Protein AF-A0A8S9MGI4-F1 (afdb_monomer)

Sequence (64 aa):
MSSSGGSTWKDNMITRYYDALRQVQFDKGKIKRIAEIMNIPKSEVQRESNKLNKVAKKNKKKGV

Secondary structure (DSSP, 8-state):
-------SS-HHHHHHHHHHHHHTTT-TTHHHHHHHHHTS-HHHHHHHHHHHHHHHHHHHTT--

Solvent-accessible surface area (backbone atoms only — not comparable to full-atom values): 3874 Å² total; per-residue (Å²): 133,84,83,73,84,65,67,90,63,51,70,71,54,51,50,52,50,53,56,40,45,66,77,34,68,88,50,94,54,38,58,57,54,37,15,63,76,69,71,49,58,47,70,55,48,50,53,45,51,54,49,52,52,51,49,55,53,49,52,66,67,64,52,130

Radius of gyration: 12.74 Å; Cα contacts (8 Å, |Δi|>4): 30; chains: 1; bounding box: 36×28×23 Å

Mean predicted aligned error: 7.31 Å

Structure (mmCIF, N/CA/C/O backbone):
data_AF-A0A8S9MGI4-F1
#
_entry.id   AF-A0A8S9MGI4-F1
#
loop_
_atom_site.group_PDB
_atom_site.id
_atom_site.type_symbol
_atom_site.label_atom_id
_atom_site.label_alt_id
_atom_site.label_comp_id
_atom_site.label_asym_id
_atom_site.label_entity_id
_atom_site.label_seq_id
_atom_site.pdbx_PDB_ins_code
_atom_site.Cartn_x
_atom_site.Cartn_y
_atom_site.Cartn_z
_atom_site.occupancy
_atom_site.B_iso_or_equiv
_atom_site.auth_seq_id
_atom_site.auth_comp_id
_atom_site.auth_asym_id
_atom_site.auth_atom_id
_atom_site.pdbx_PDB_model_num
ATOM 1 N N . MET A 1 1 ? 27.244 -2.303 -10.792 1.00 38.12 1 MET A N 1
ATOM 2 C CA . MET A 1 1 ? 25.839 -2.584 -11.164 1.00 38.12 1 ME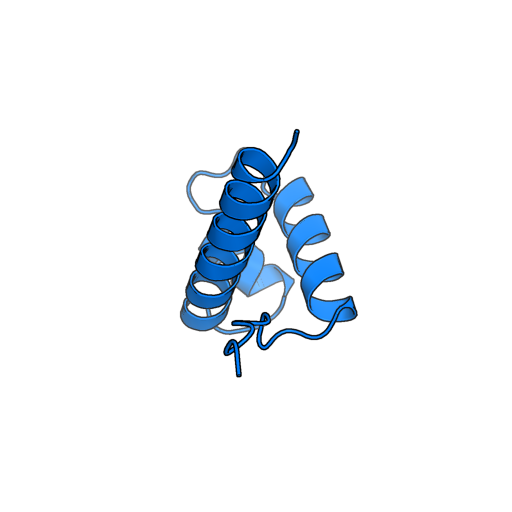T A CA 1
ATOM 3 C C . MET A 1 1 ? 24.929 -2.050 -10.067 1.00 38.12 1 MET A C 1
ATOM 5 O O . MET A 1 1 ? 24.992 -2.536 -8.947 1.00 38.12 1 MET A O 1
ATOM 9 N N . SER A 1 2 ? 24.170 -0.985 -10.328 1.00 33.97 2 SER A N 1
ATOM 10 C CA . SER A 1 2 ? 23.236 -0.429 -9.343 1.00 33.97 2 SER A CA 1
ATOM 11 C C . SER A 1 2 ? 22.000 -1.321 -9.273 1.00 33.97 2 SER A C 1
ATOM 13 O O . SER A 1 2 ? 21.251 -1.383 -10.242 1.00 33.97 2 SER A O 1
ATOM 15 N N . SER A 1 3 ? 21.780 -1.999 -8.142 1.00 39.25 3 SER A N 1
ATOM 16 C CA . SER A 1 3 ? 20.508 -2.667 -7.852 1.00 39.25 3 SER A CA 1
ATOM 17 C C . SER A 1 3 ? 19.407 -1.614 -7.789 1.00 39.25 3 SER A C 1
ATOM 19 O O . SER A 1 3 ? 19.158 -0.987 -6.755 1.00 39.25 3 SER A O 1
ATOM 21 N N . SER A 1 4 ? 18.785 -1.368 -8.938 1.00 45.88 4 SER A N 1
ATOM 22 C CA . SER A 1 4 ? 17.549 -0.619 -9.072 1.00 45.88 4 SER A CA 1
ATOM 23 C C . SER A 1 4 ? 16.501 -1.361 -8.259 1.00 45.88 4 SER A C 1
ATOM 25 O O . SER A 1 4 ? 15.964 -2.369 -8.704 1.00 45.88 4 SER A O 1
ATOM 27 N N . GLY A 1 5 ? 16.258 -0.902 -7.030 1.00 53.09 5 GLY A N 1
ATOM 28 C CA . GLY A 1 5 ? 15.150 -1.354 -6.195 1.00 53.09 5 GLY A CA 1
ATOM 29 C C . GLY A 1 5 ? 13.821 -0.948 -6.827 1.00 53.09 5 GLY A C 1
ATOM 30 O O . GLY A 1 5 ? 13.167 -0.031 -6.337 1.00 53.09 5 GLY A O 1
ATOM 31 N N . GLY A 1 6 ? 13.481 -1.580 -7.950 1.00 58.66 6 GLY A N 1
ATOM 32 C CA . GLY A 1 6 ? 12.196 -1.466 -8.617 1.00 58.66 6 GLY A CA 1
ATOM 33 C C . GLY A 1 6 ? 11.108 -2.027 -7.713 1.00 58.66 6 GLY A C 1
ATOM 34 O O . GLY A 1 6 ? 11.341 -2.965 -6.940 1.00 58.66 6 GLY A O 1
ATOM 35 N N . SER A 1 7 ? 9.926 -1.416 -7.763 1.00 64.62 7 SER A N 1
ATOM 36 C CA . SER A 1 7 ? 8.759 -2.009 -7.119 1.00 64.62 7 SER A CA 1
AT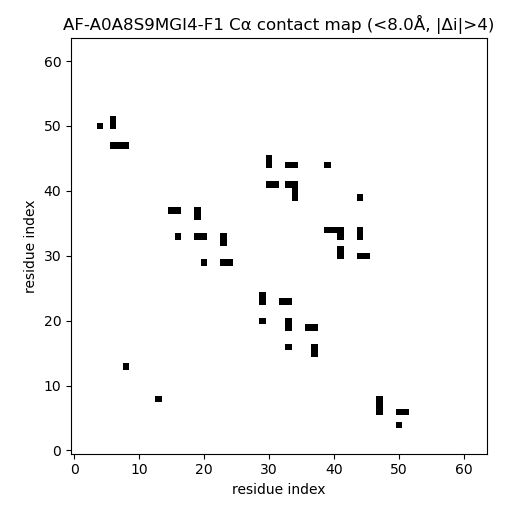OM 37 C C . SER A 1 7 ? 8.556 -3.419 -7.669 1.00 64.62 7 SER A C 1
ATOM 39 O O . SER A 1 7 ? 8.769 -3.668 -8.852 1.00 64.62 7 SER A O 1
ATOM 41 N N . T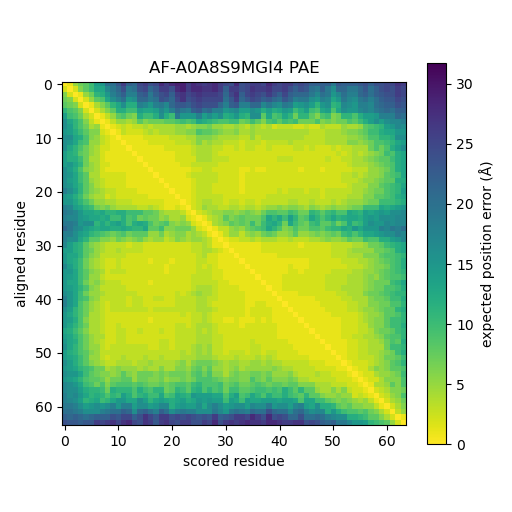HR A 1 8 ? 8.164 -4.352 -6.803 1.00 79.12 8 THR A N 1
ATOM 42 C CA . THR A 1 8 ? 7.810 -5.713 -7.242 1.00 79.12 8 THR A CA 1
ATOM 43 C C . THR A 1 8 ? 6.489 -5.694 -8.019 1.00 79.12 8 THR A C 1
ATOM 45 O O . THR A 1 8 ? 6.212 -6.585 -8.818 1.00 79.12 8 THR A O 1
ATOM 48 N N . TRP A 1 9 ? 5.681 -4.656 -7.803 1.00 86.81 9 TRP A N 1
ATOM 49 C CA . TRP A 1 9 ? 4.473 -4.391 -8.565 1.00 86.81 9 TRP A CA 1
ATOM 50 C C . TRP A 1 9 ? 4.769 -3.986 -10.006 1.00 86.81 9 TRP A C 1
ATOM 52 O O . TRP A 1 9 ? 5.596 -3.117 -10.269 1.00 86.81 9 TRP A O 1
ATOM 62 N N . LYS A 1 10 ? 4.017 -4.602 -10.920 1.00 86.94 10 LYS A N 1
ATOM 63 C CA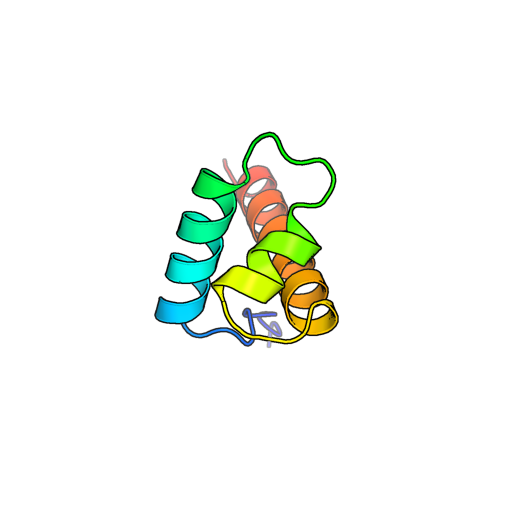 . LYS A 1 10 ? 3.912 -4.195 -12.324 1.00 86.94 10 LYS A CA 1
ATOM 64 C C . LYS A 1 10 ? 3.196 -2.842 -12.431 1.00 86.94 10 LYS A C 1
ATOM 66 O O . LYS A 1 10 ? 2.433 -2.475 -11.535 1.00 86.94 10 LYS A O 1
ATOM 71 N N . ASP A 1 11 ? 3.370 -2.145 -13.552 1.00 84.62 11 ASP A N 1
ATOM 72 C CA . ASP A 1 11 ? 2.804 -0.804 -13.771 1.00 84.62 11 ASP A CA 1
ATOM 73 C C . ASP A 1 11 ? 1.287 -0.743 -13.541 1.00 84.62 11 ASP A C 1
ATOM 75 O O . ASP A 1 11 ? 0.786 0.177 -12.900 1.00 84.62 11 ASP A O 1
ATOM 79 N N . ASN A 1 12 ? 0.546 -1.775 -13.956 1.00 88.94 12 ASN A N 1
ATOM 80 C CA . ASN A 1 12 ? -0.898 -1.860 -13.726 1.00 88.94 12 ASN A CA 1
ATOM 81 C C . ASN A 1 12 ? -1.274 -1.911 -12.230 1.00 88.94 12 ASN A C 1
ATOM 83 O O . ASN A 1 12 ? -2.285 -1.337 -11.828 1.00 88.94 12 ASN A O 1
ATOM 87 N N . MET A 1 13 ? -0.471 -2.570 -11.391 1.00 90.56 13 MET A N 1
ATOM 88 C CA . MET A 1 13 ? -0.679 -2.599 -9.941 1.00 90.56 13 MET A CA 1
ATOM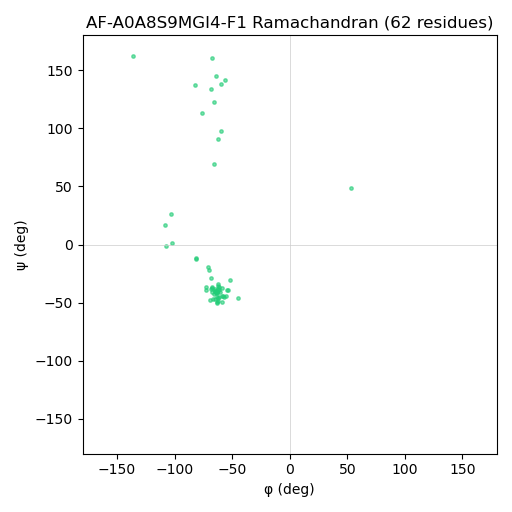 89 C C . MET A 1 13 ? -0.336 -1.257 -9.299 1.00 90.56 13 MET A C 1
ATOM 91 O O . MET A 1 13 ? -1.040 -0.826 -8.388 1.00 90.56 13 MET A O 1
ATOM 95 N N . ILE A 1 14 ? 0.699 -0.579 -9.798 1.00 89.12 14 ILE A N 1
ATOM 96 C CA . ILE A 1 14 ? 1.072 0.765 -9.346 1.00 89.12 14 ILE A CA 1
ATOM 97 C C . ILE A 1 14 ? -0.055 1.760 -9.659 1.00 89.12 14 ILE A C 1
ATOM 99 O O . ILE A 1 14 ? -0.456 2.518 -8.776 1.00 89.12 14 ILE A O 1
ATOM 103 N N . THR A 1 15 ? -0.632 1.714 -10.864 1.00 90.81 15 THR A N 1
ATOM 104 C CA . THR A 1 15 ? -1.793 2.543 -11.229 1.00 90.81 15 THR A CA 1
ATOM 105 C C . THR A 1 15 ? -2.982 2.273 -10.309 1.00 90.81 15 THR A C 1
ATOM 107 O O . THR A 1 15 ? -3.504 3.205 -9.697 1.00 90.81 15 THR A O 1
ATOM 110 N N . ARG A 1 16 ? -3.345 0.997 -10.102 1.00 92.00 16 ARG A N 1
ATOM 111 C CA . ARG A 1 16 ? -4.435 0.614 -9.184 1.00 92.00 16 ARG A CA 1
ATOM 112 C C . ARG A 1 16 ? -4.195 1.094 -7.751 1.00 92.00 16 ARG A C 1
ATOM 114 O O . ARG A 1 16 ? -5.140 1.510 -7.086 1.00 92.00 16 ARG A O 1
ATOM 121 N N . TYR A 1 17 ? -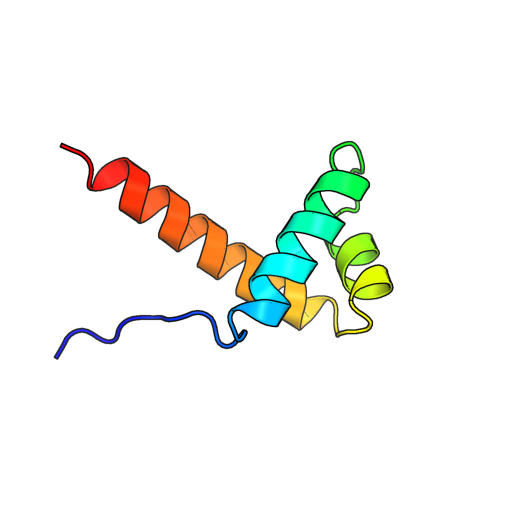2.949 1.062 -7.276 1.00 91.62 17 TYR A N 1
ATOM 122 C CA . TYR A 1 17 ? -2.584 1.593 -5.963 1.00 91.62 17 TYR A CA 1
ATOM 123 C C . TYR A 1 17 ? -2.835 3.101 -5.864 1.00 91.62 17 TYR A C 1
ATOM 125 O O . TYR A 1 17 ? -3.414 3.553 -4.878 1.00 91.62 17 TYR A O 1
A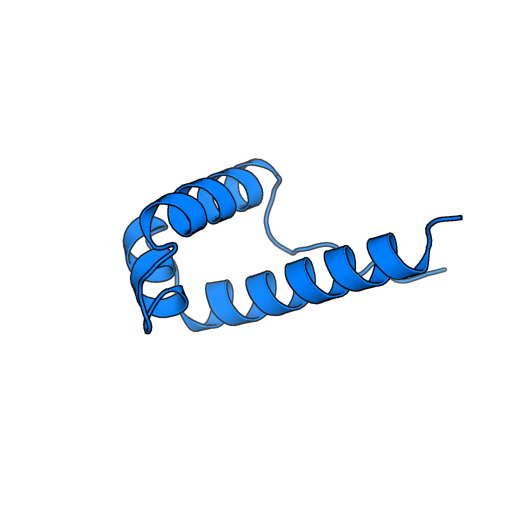TOM 133 N N . TYR A 1 18 ? -2.435 3.886 -6.869 1.00 90.19 18 TYR A N 1
ATOM 134 C CA . TYR A 1 18 ? -2.675 5.331 -6.863 1.00 90.19 18 TYR A CA 1
ATOM 135 C C . TYR A 1 18 ? -4.160 5.680 -6.982 1.00 90.19 18 TYR A C 1
ATOM 137 O O . TYR A 1 18 ? -4.615 6.605 -6.309 1.00 90.19 18 TYR A O 1
ATOM 145 N N . ASP A 1 19 ? -4.930 4.920 -7.759 1.00 92.38 19 ASP A N 1
ATOM 146 C CA . ASP A 1 19 ? -6.381 5.102 -7.843 1.00 92.38 19 ASP A CA 1
ATOM 147 C C . ASP A 1 19 ? -7.074 4.776 -6.518 1.00 92.38 19 ASP A C 1
ATOM 149 O O . ASP A 1 19 ? -7.917 5.547 -6.056 1.00 92.38 19 ASP A O 1
ATOM 153 N N . ALA A 1 20 ? -6.669 3.694 -5.847 1.00 91.62 20 ALA A N 1
ATOM 154 C CA . ALA A 1 20 ? -7.145 3.382 -4.503 1.00 91.62 20 ALA A CA 1
ATOM 155 C C . ALA A 1 20 ? -6.733 4.472 -3.497 1.00 91.62 20 ALA A C 1
ATOM 157 O O . ALA A 1 20 ? -7.546 4.895 -2.678 1.00 91.62 20 ALA A O 1
ATOM 158 N N . LEU A 1 21 ? -5.499 4.983 -3.583 1.00 89.50 21 LEU A N 1
ATOM 159 C CA . LEU A 1 21 ? -4.992 6.048 -2.715 1.00 89.50 21 LEU A CA 1
ATOM 160 C C . LEU A 1 21 ? -5.800 7.348 -2.848 1.00 89.50 21 LEU A C 1
ATOM 162 O O . LEU A 1 21 ? -6.058 7.996 -1.833 1.00 89.50 21 LEU A O 1
ATOM 166 N N . ARG A 1 22 ? -6.226 7.710 -4.067 1.00 89.06 22 ARG A N 1
ATOM 167 C CA . ARG A 1 22 ? -7.111 8.864 -4.318 1.00 89.06 22 ARG A CA 1
ATOM 168 C C . ARG A 1 22 ? -8.473 8.692 -3.649 1.00 89.06 22 ARG A C 1
ATOM 170 O O . ARG A 1 22 ? -8.981 9.641 -3.063 1.00 89.06 22 ARG A O 1
ATOM 177 N N . GLN A 1 23 ? -9.030 7.481 -3.673 1.00 87.44 23 GLN A N 1
ATOM 178 C CA . GLN A 1 23 ? -10.321 7.183 -3.042 1.00 87.44 23 GLN A CA 1
ATOM 179 C C . GLN A 1 23 ? -10.264 7.240 -1.508 1.00 87.44 23 GLN A C 1
ATOM 181 O O . GLN A 1 23 ? -11.258 7.564 -0.868 1.00 87.44 23 GLN A O 1
ATOM 186 N N . VAL A 1 24 ? -9.102 6.959 -0.906 1.00 88.69 24 VAL A N 1
ATOM 187 C CA . VAL A 1 24 ? -8.934 6.887 0.560 1.00 88.69 24 VAL A CA 1
ATOM 188 C C . VAL A 1 24 ? -8.134 8.059 1.137 1.00 88.69 24 VAL A C 1
ATOM 190 O O . VAL A 1 24 ? -7.624 7.989 2.257 1.00 88.69 24 VAL A O 1
ATOM 193 N N . GLN A 1 25 ? -7.987 9.148 0.377 1.00 74.56 25 GLN A N 1
ATOM 194 C CA . GLN A 1 25 ? -7.081 10.264 0.673 1.00 74.56 25 GLN A CA 1
ATOM 195 C C . GLN A 1 25 ? -7.242 10.856 2.084 1.00 74.56 25 GLN A C 1
ATOM 197 O O . GLN A 1 25 ? -6.252 11.325 2.648 1.00 74.56 25 GLN A O 1
ATOM 202 N N . PHE A 1 26 ? -8.435 10.825 2.673 1.00 76.06 26 PHE A N 1
ATOM 203 C CA . PHE A 1 26 ? -8.714 11.413 3.989 1.00 76.06 26 PHE A CA 1
ATOM 204 C C . PHE A 1 26 ? -8.780 10.391 5.130 1.00 76.06 26 PHE A C 1
ATOM 206 O O . PHE A 1 26 ? -8.996 10.757 6.282 1.00 76.06 26 PHE A O 1
ATOM 213 N N . ASP A 1 27 ? -8.555 9.114 4.834 1.00 78.44 27 ASP A N 1
ATOM 214 C CA . ASP A 1 27 ? -8.711 8.040 5.805 1.00 78.44 27 ASP A CA 1
ATOM 215 C C . ASP A 1 27 ? -7.456 7.902 6.691 1.00 78.44 27 ASP A C 1
ATOM 217 O O . ASP A 1 27 ? -6.328 7.950 6.199 1.00 78.44 27 ASP A O 1
ATOM 221 N N . LYS A 1 28 ? -7.596 7.704 8.008 1.00 69.88 28 LYS A N 1
ATOM 222 C CA . LYS A 1 28 ? -6.441 7.383 8.879 1.00 69.88 28 LYS A CA 1
ATOM 223 C C . LYS A 1 28 ? -5.930 5.956 8.623 1.00 69.88 28 LYS A C 1
ATOM 225 O O . LYS A 1 28 ? -4.775 5.655 8.922 1.00 69.88 28 LYS A O 1
ATOM 230 N N . GLY A 1 29 ? -6.757 5.091 8.024 1.00 82.88 29 GLY A N 1
ATOM 231 C CA . GLY A 1 29 ? -6.476 3.680 7.750 1.00 82.88 29 GLY A CA 1
ATOM 232 C C . GLY A 1 29 ? -6.119 3.342 6.299 1.00 82.88 29 GLY A C 1
ATOM 233 O O . GLY A 1 29 ? -6.332 2.199 5.892 1.00 82.88 29 GLY A O 1
ATOM 234 N N . LYS A 1 30 ? -5.576 4.288 5.514 1.00 86.12 30 LYS A N 1
ATOM 235 C CA . LYS A 1 30 ? -5.397 4.171 4.044 1.00 86.12 30 LYS A CA 1
ATOM 236 C C . LYS A 1 30 ? -4.827 2.834 3.584 1.00 86.12 30 LYS A C 1
ATOM 238 O O . LYS A 1 30 ? -5.362 2.224 2.673 1.00 86.12 30 LYS A O 1
ATOM 243 N N . ILE A 1 31 ? -3.776 2.339 4.239 1.00 90.38 31 ILE A N 1
ATOM 244 C CA . ILE A 1 31 ? -3.114 1.085 3.845 1.00 90.38 31 ILE A CA 1
ATOM 245 C C . ILE A 1 31 ? -4.039 -0.128 4.002 1.00 90.38 31 ILE A C 1
ATOM 247 O O . ILE A 1 31 ? -4.022 -1.015 3.154 1.00 90.38 31 ILE A O 1
ATOM 251 N N . LYS A 1 32 ? -4.866 -0.167 5.056 1.00 91.69 32 LYS A N 1
ATOM 252 C CA . LYS A 1 32 ? -5.847 -1.244 5.244 1.00 91.69 32 LYS A CA 1
ATOM 253 C C . LYS A 1 32 ? -6.913 -1.181 4.148 1.00 91.69 32 LYS A C 1
ATOM 255 O O . LYS A 1 32 ? -7.185 -2.188 3.511 1.00 91.69 32 LYS A O 1
ATOM 260 N N . ARG A 1 33 ? -7.446 0.012 3.879 1.00 91.94 33 ARG A N 1
ATOM 261 C CA . ARG A 1 33 ? -8.496 0.204 2.873 1.00 91.94 33 ARG A CA 1
ATOM 262 C C . ARG A 1 33 ? -8.007 -0.054 1.444 1.00 91.94 33 ARG A C 1
ATOM 264 O O . ARG A 1 33 ? -8.715 -0.658 0.653 1.00 91.94 33 ARG A O 1
ATOM 271 N N . ILE A 1 34 ? -6.773 0.331 1.124 1.00 92.44 34 ILE A N 1
ATOM 272 C CA . ILE A 1 34 ? -6.134 0.023 -0.164 1.00 92.44 34 ILE A CA 1
ATOM 273 C C . ILE A 1 34 ? -5.928 -1.486 -0.320 1.00 92.44 34 ILE A C 1
ATOM 275 O O . ILE A 1 34 ? -6.167 -2.012 -1.401 1.00 92.44 34 ILE A O 1
ATOM 279 N N . ALA A 1 35 ? -5.529 -2.190 0.744 1.00 93.81 35 ALA A N 1
ATOM 280 C CA . ALA A 1 35 ? -5.407 -3.647 0.725 1.00 93.81 35 ALA A CA 1
ATOM 281 C C . ALA A 1 35 ? -6.750 -4.332 0.422 1.00 93.81 35 ALA A C 1
ATOM 283 O O . ALA A 1 35 ? -6.791 -5.248 -0.396 1.00 93.81 35 ALA A O 1
ATOM 284 N N . GLU A 1 36 ? -7.845 -3.830 1.005 1.00 92.75 36 GLU A N 1
ATOM 285 C CA . GLU A 1 36 ? -9.214 -4.276 0.703 1.00 92.75 36 GLU A CA 1
ATOM 286 C C . GLU A 1 36 ? -9.590 -4.004 -0.769 1.00 92.75 36 GLU A C 1
ATOM 288 O O . GLU A 1 36 ? -10.033 -4.915 -1.460 1.00 92.75 36 GLU A O 1
ATOM 293 N N . ILE A 1 37 ? -9.350 -2.790 -1.286 1.00 91.69 37 ILE A N 1
ATOM 294 C CA . ILE A 1 37 ? -9.674 -2.403 -2.678 1.00 91.69 37 ILE A CA 1
ATOM 295 C C . ILE A 1 37 ? -8.864 -3.211 -3.704 1.00 91.69 37 ILE A C 1
ATOM 297 O O . ILE A 1 37 ? -9.367 -3.610 -4.755 1.00 91.69 37 ILE A O 1
ATOM 301 N N . MET A 1 38 ? -7.579 -3.422 -3.430 1.00 90.94 38 MET A N 1
ATOM 302 C CA . MET A 1 38 ? -6.679 -4.145 -4.326 1.00 90.94 38 MET A CA 1
ATOM 303 C C . MET A 1 38 ? -6.810 -5.667 -4.185 1.00 90.94 38 MET A C 1
ATOM 305 O O . MET A 1 38 ? -6.316 -6.378 -5.060 1.00 90.94 38 MET A O 1
ATOM 309 N N . ASN A 1 39 ? -7.491 -6.145 -3.137 1.00 94.44 39 ASN A N 1
ATOM 310 C CA . ASN A 1 39 ? -7.608 -7.551 -2.753 1.00 94.44 39 ASN A CA 1
ATOM 311 C C . ASN A 1 39 ? -6.240 -8.247 -2.613 1.00 94.44 39 ASN A C 1
ATOM 313 O O . ASN A 1 39 ? -6.001 -9.311 -3.181 1.00 94.44 39 ASN A O 1
ATOM 317 N N . ILE A 1 40 ? -5.318 -7.610 -1.886 1.00 91.94 40 ILE A N 1
ATOM 318 C CA . ILE A 1 40 ? -3.965 -8.126 -1.620 1.00 91.94 40 ILE A CA 1
ATOM 319 C C . ILE A 1 40 ? -3.582 -7.917 -0.149 1.00 91.94 40 ILE A C 1
ATOM 321 O O . ILE A 1 40 ? -4.184 -7.085 0.534 1.00 91.94 40 ILE A O 1
ATOM 325 N N . PRO A 1 41 ? -2.564 -8.624 0.376 1.00 93.81 41 PRO A N 1
ATOM 326 C CA . PRO A 1 41 ? -2.173 -8.494 1.774 1.00 93.81 41 PRO A CA 1
ATOM 327 C C . PRO A 1 41 ? -1.743 -7.072 2.158 1.00 93.81 41 PRO A C 1
ATOM 329 O O . PRO A 1 41 ? -0.950 -6.424 1.473 1.00 93.81 41 PRO A O 1
ATOM 332 N N . LYS A 1 42 ? -2.177 -6.614 3.340 1.00 93.31 42 LYS A N 1
ATOM 333 C CA . LYS A 1 42 ? -1.787 -5.309 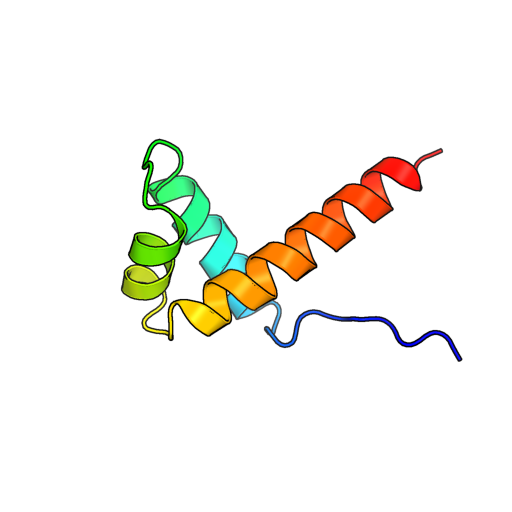3.908 1.00 93.31 42 LYS A CA 1
ATOM 334 C C . LYS A 1 42 ? -0.266 -5.135 3.995 1.00 93.31 42 LYS A C 1
ATOM 336 O O . LYS A 1 42 ? 0.244 -4.043 3.753 1.00 93.31 42 LYS A O 1
ATOM 341 N N . SER A 1 43 ? 0.455 -6.198 4.349 1.00 91.94 43 SER A N 1
ATOM 342 C CA . SER A 1 43 ? 1.921 -6.205 4.432 1.00 91.94 43 SER A CA 1
ATOM 343 C C . SER A 1 43 ? 2.579 -5.914 3.081 1.00 91.94 43 SER A C 1
ATOM 345 O O . SER A 1 43 ? 3.582 -5.202 3.030 1.00 91.94 43 SER A O 1
ATOM 347 N N . GLU A 1 44 ? 1.994 -6.401 1.988 1.00 91.31 44 GLU A N 1
ATOM 348 C CA . GLU A 1 44 ? 2.471 -6.146 0.632 1.00 91.31 44 GLU A CA 1
ATOM 349 C C . GLU A 1 44 ? 2.250 -4.685 0.235 1.00 91.31 44 GLU A C 1
ATOM 351 O O . GLU A 1 44 ? 3.199 -4.013 -0.173 1.00 91.31 44 GLU A O 1
ATOM 356 N N . VAL A 1 45 ? 1.042 -4.158 0.472 1.00 92.12 45 VAL A N 1
ATOM 357 C CA . VAL A 1 45 ? 0.725 -2.738 0.245 1.00 92.12 45 VAL A CA 1
ATOM 358 C C . VAL A 1 45 ? 1.663 -1.838 1.042 1.00 92.12 45 VAL A C 1
ATOM 360 O O . VAL A 1 45 ? 2.202 -0.877 0.503 1.00 92.12 45 VAL A O 1
ATOM 363 N N . GLN A 1 46 ? 1.907 -2.156 2.315 1.00 91.94 46 GLN A N 1
ATOM 364 C CA . GLN A 1 4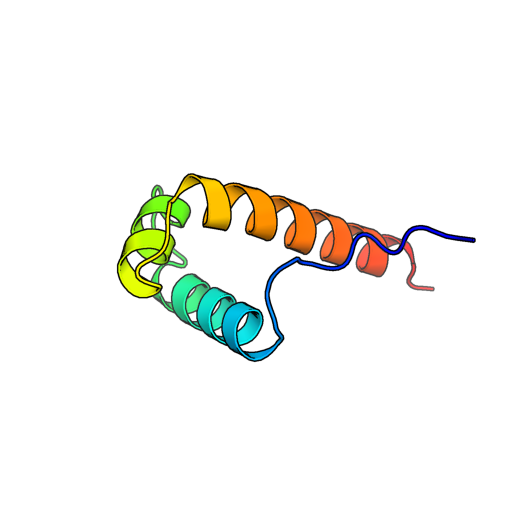6 ? 2.816 -1.391 3.167 1.00 91.94 46 GLN A CA 1
ATOM 365 C C . GLN A 1 46 ? 4.250 -1.398 2.617 1.00 91.94 46 GLN A C 1
ATOM 367 O O . GLN A 1 46 ? 4.898 -0.349 2.568 1.00 91.94 46 GLN A O 1
ATOM 372 N N . ARG A 1 47 ? 4.755 -2.567 2.199 1.00 91.06 47 ARG A N 1
ATOM 373 C CA . ARG A 1 47 ? 6.116 -2.718 1.669 1.00 91.06 47 ARG A CA 1
ATOM 374 C C . ARG A 1 47 ? 6.303 -1.922 0.382 1.00 91.06 47 ARG A C 1
ATOM 376 O O . ARG A 1 47 ? 7.277 -1.179 0.268 1.00 91.06 47 ARG A O 1
ATOM 383 N N . GLU A 1 48 ? 5.386 -2.061 -0.570 1.00 89.62 48 GLU A N 1
ATOM 384 C CA . GLU A 1 48 ? 5.483 -1.381 -1.863 1.00 89.62 48 GLU A CA 1
ATOM 385 C C . GLU A 1 48 ? 5.194 0.120 -1.736 1.00 89.62 48 GLU A C 1
ATOM 387 O O . GLU A 1 48 ? 5.947 0.923 -2.278 1.00 89.62 48 GLU A O 1
ATOM 392 N N . SER A 1 49 ? 4.225 0.530 -0.910 1.00 88.44 49 SER A N 1
ATOM 393 C CA . SER A 1 49 ? 3.986 1.945 -0.587 1.00 88.44 49 SER A CA 1
ATOM 394 C C . SER A 1 49 ? 5.242 2.630 -0.035 1.00 88.44 49 SER A C 1
ATOM 396 O O . SER A 1 49 ? 5.615 3.723 -0.473 1.00 88.44 49 SER A O 1
ATOM 398 N N . ASN A 1 50 ? 5.960 1.966 0.878 1.00 88.06 50 ASN A N 1
ATOM 399 C CA . ASN A 1 50 ? 7.220 2.476 1.420 1.00 88.06 50 ASN A CA 1
ATOM 400 C C . ASN A 1 50 ? 8.302 2.614 0.334 1.00 88.06 50 ASN A C 1
ATOM 402 O O . ASN A 1 50 ? 9.025 3.616 0.314 1.00 88.06 50 ASN A O 1
ATOM 406 N N . LYS A 1 51 ? 8.409 1.643 -0.586 1.00 86.12 51 LYS A N 1
ATOM 407 C CA . LYS A 1 51 ? 9.337 1.712 -1.729 1.00 86.12 51 LYS A CA 1
ATOM 408 C C . LYS A 1 51 ? 8.986 2.874 -2.660 1.00 86.12 51 LYS A C 1
ATOM 410 O O . LYS A 1 51 ? 9.860 3.692 -2.944 1.00 86.12 51 LYS A O 1
ATOM 415 N N . LEU A 1 52 ? 7.721 2.994 -3.065 1.00 83.25 52 LEU A N 1
ATOM 416 C CA . LEU A 1 52 ? 7.229 4.060 -3.943 1.00 83.25 52 LEU A CA 1
ATOM 417 C C . LEU A 1 52 ? 7.478 5.445 -3.333 1.00 83.25 52 LEU A C 1
ATOM 419 O O . LEU A 1 52 ? 8.017 6.326 -4.000 1.00 83.25 52 LEU A O 1
ATOM 423 N N . ASN A 1 53 ? 7.207 5.621 -2.037 1.00 80.38 53 ASN A N 1
ATOM 424 C CA . ASN A 1 53 ? 7.506 6.866 -1.322 1.00 80.38 53 ASN A CA 1
ATOM 425 C C . ASN A 1 53 ? 9.008 7.183 -1.284 1.00 80.38 53 ASN A C 1
ATOM 427 O O . ASN A 1 53 ? 9.406 8.345 -1.402 1.00 80.38 53 ASN A O 1
ATOM 431 N N . LYS A 1 54 ? 9.865 6.168 -1.128 1.00 80.69 54 LYS A N 1
ATOM 432 C CA . LYS A 1 54 ? 11.323 6.344 -1.152 1.00 80.69 54 LYS A CA 1
ATOM 433 C C . LYS A 1 54 ? 11.818 6.748 -2.542 1.00 80.69 54 LYS A C 1
ATOM 435 O O . LYS A 1 54 ? 12.672 7.628 -2.637 1.00 80.69 54 LYS A O 1
ATOM 440 N N . VAL A 1 55 ? 11.271 6.153 -3.603 1.00 74.38 55 VAL A N 1
ATOM 441 C CA . VAL A 1 55 ? 11.576 6.524 -4.995 1.00 74.38 55 VAL A CA 1
ATOM 442 C C . VAL A 1 55 ? 11.101 7.947 -5.288 1.00 74.38 55 VAL A C 1
ATOM 444 O O . VAL A 1 55 ? 11.893 8.754 -5.767 1.00 74.38 55 VAL A O 1
ATOM 447 N N . ALA A 1 56 ? 9.872 8.303 -4.906 1.00 72.06 56 ALA A N 1
ATOM 448 C CA . ALA A 1 56 ? 9.337 9.655 -5.070 1.00 72.06 56 ALA A CA 1
ATOM 449 C C . ALA A 1 56 ? 10.208 10.711 -4.363 1.00 72.06 56 ALA A C 1
ATOM 451 O O . ALA A 1 56 ? 10.563 11.730 -4.956 1.00 72.06 56 ALA A O 1
ATOM 452 N N . LYS A 1 57 ? 10.644 10.441 -3.123 1.00 70.19 57 LYS A N 1
ATOM 453 C CA . LYS A 1 57 ? 11.586 11.308 -2.391 1.00 70.19 57 LYS A CA 1
ATOM 454 C C . LYS A 1 57 ? 12.953 11.398 -3.069 1.00 70.19 57 LYS A C 1
ATOM 456 O O . LYS A 1 57 ? 13.534 12.479 -3.121 1.00 70.19 57 LYS A O 1
ATOM 461 N N . LYS A 1 58 ? 13.478 10.282 -3.584 1.00 68.44 58 LYS A N 1
ATOM 462 C CA . LYS A 1 58 ? 14.766 10.248 -4.291 1.00 68.44 58 LYS A CA 1
ATOM 463 C C . LYS A 1 58 ? 14.715 11.057 -5.586 1.00 68.44 58 LYS A C 1
ATOM 465 O O . LYS A 1 58 ? 15.666 11.780 -5.855 1.00 68.44 58 LYS A O 1
ATOM 470 N N . ASN A 1 59 ? 13.618 10.979 -6.334 1.00 60.16 59 ASN A N 1
ATOM 471 C CA . ASN A 1 59 ? 13.417 11.765 -7.551 1.00 60.16 59 ASN A CA 1
ATOM 472 C C . ASN A 1 59 ? 13.250 13.254 -7.228 1.00 60.16 59 ASN A C 1
ATOM 474 O O . ASN A 1 59 ? 13.859 14.080 -7.895 1.00 60.16 59 ASN A O 1
ATOM 478 N N . LYS A 1 60 ? 12.557 13.602 -6.133 1.00 59.25 60 LYS A N 1
ATOM 479 C CA . LYS A 1 60 ? 12.484 14.990 -5.643 1.00 59.25 60 LYS A CA 1
ATOM 480 C C . LYS A 1 60 ? 13.852 15.555 -5.234 1.00 59.25 60 LYS A C 1
ATOM 482 O O . LYS A 1 60 ? 14.090 16.738 -5.410 1.00 59.25 60 LYS A O 1
ATOM 487 N N . LYS A 1 61 ? 14.750 14.717 -4.701 1.00 58.09 61 LYS A N 1
ATOM 488 C CA . LYS A 1 61 ? 16.134 15.097 -4.350 1.00 58.09 61 LYS A CA 1
ATOM 489 C C . LYS A 1 61 ? 17.093 15.084 -5.556 1.00 58.09 61 LYS A C 1
ATOM 491 O O . LYS A 1 61 ? 18.232 15.510 -5.415 1.00 58.09 61 LYS A O 1
ATOM 496 N N . LYS A 1 62 ? 16.673 14.529 -6.700 1.00 51.84 62 LYS A N 1
ATOM 497 C CA . LYS A 1 62 ? 17.477 14.413 -7.928 1.00 51.84 62 LYS A CA 1
ATOM 498 C C . LYS A 1 62 ? 17.049 15.356 -9.064 1.00 51.84 62 LYS A C 1
ATOM 500 O O . LYS A 1 62 ? 17.730 15.342 -10.082 1.00 51.84 62 LYS A O 1
ATOM 505 N N . GLY A 1 63 ? 16.006 16.177 -8.900 1.00 45.00 63 GLY A N 1
ATOM 506 C CA . GLY A 1 63 ? 16.013 17.506 -9.542 1.00 45.00 63 GLY A CA 1
ATOM 507 C C . GLY A 1 63 ? 17.138 18.307 -8.874 1.00 45.00 63 GLY A C 1
ATOM 508 O O . GLY A 1 63 ? 17.239 18.245 -7.648 1.00 45.00 63 GLY A O 1
ATOM 509 N N . VAL A 1 64 ? 18.150 18.833 -9.573 1.00 45.00 64 VAL A N 1
ATOM 510 C CA . VAL A 1 64 ? 18.082 19.877 -10.620 1.00 45.00 64 VAL A CA 1
ATOM 511 C C . VAL A 1 64 ? 17.276 21.066 -10.132 1.00 45.00 64 VAL A C 1
ATOM 513 O O . VAL A 1 64 ? 16.058 20.880 -9.918 1.00 45.00 64 VAL A O 1
#

Foldseek 3Di:
DDPPPDQPDDPVVVVLLVVLCVVCVPPPPSLVSSCVSSVHDSVSSVVRVVVVVVVVVVVVVPDD

pLDDT: mean 79.37, std 16.52, range [33.97, 94.44]

Nearest PDB structures (foldseek):
  7b9v-assembly1_O  TM=7.504E-01  e=4.091E+00  Saccharomyces cerevisiae
  5nr6-assembly1_A  TM=5.357E-01  e=2.502E+00  Dictyostelium discoideum
  2cra-assembly1_A  TM=4.951E-01  e=6.291E+00  Homo sapiens
  5uxx-assembly1_A  TM=3.452E-01  e=5.915E+00  Bartonella quintana str. Toulouse

Organism: Brassica cretica (NCBI:txid69181)